Protein AF-A0A943S4F4-F1 (afdb_monomer)

Mean predicted aligned error: 6.02 Å

Solvent-accessible surface area (backbone atoms only — not comparable to full-atom values): 4808 Å² total; per-residue (Å²): 135,91,83,62,66,68,52,76,48,80,27,96,49,80,39,51,34,39,38,39,37,41,44,49,78,76,39,64,43,72,36,41,37,37,36,47,92,95,41,78,46,78,44,72,54,50,100,88,18,41,39,78,51,76,42,79,42,62,46,62,82,29,36,41,36,48,49,71,49,80,57,40,69,50,79,49,76,52,75,44,83,111

Secondary structure (DSSP, 8-state):
-----EEEE--SS-EEEEEEEEEEEEEEEEEEEEEETTEEEEE---TTSEEEEEEEE-SS-EEEEEEEEEEEEEEEEEEEE-

pLDDT: mean 84.05, std 15.6, range [35.47, 97.12]

Structure (mmCIF, N/CA/C/O backbone):
data_AF-A0A943S4F4-F1
#
_entry.id   AF-A0A943S4F4-F1
#
loop_
_atom_site.group_PDB
_atom_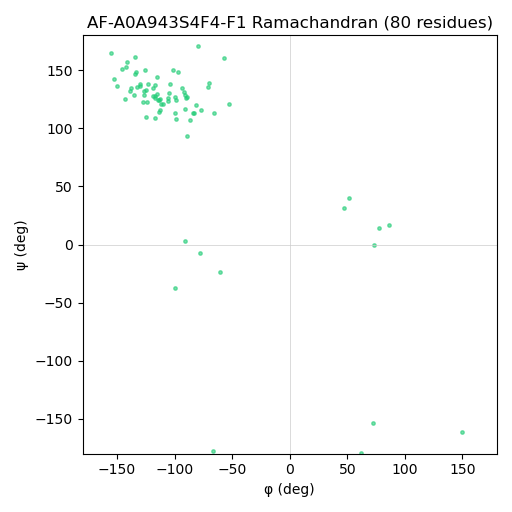site.id
_atom_site.type_symbol
_atom_site.label_atom_id
_atom_site.label_alt_id
_atom_site.label_comp_id
_atom_site.label_asym_id
_atom_site.label_entity_id
_atom_site.label_seq_id
_atom_site.pdbx_PDB_ins_code
_atom_site.Cartn_x
_atom_site.Cartn_y
_atom_site.Cartn_z
_atom_site.occupancy
_atom_site.B_iso_or_equiv
_atom_site.auth_seq_id
_atom_site.auth_comp_id
_atom_site.auth_asym_id
_atom_site.auth_atom_id
_atom_site.pdbx_PDB_model_num
ATOM 1 N N . MET A 1 1 ? -20.384 7.878 -3.415 1.00 35.47 1 MET A N 1
ATOM 2 C CA . MET A 1 1 ? -19.239 8.068 -4.330 1.00 35.47 1 MET A CA 1
ATOM 3 C C . MET A 1 1 ? -18.020 7.469 -3.641 1.00 35.47 1 MET A C 1
ATOM 5 O O . MET A 1 1 ? -17.671 7.964 -2.581 1.00 35.47 1 MET A O 1
ATOM 9 N N . LYS A 1 2 ? -17.479 6.338 -4.122 1.00 42.47 2 LYS A N 1
ATOM 10 C CA . LYS A 1 2 ? -16.279 5.714 -3.533 1.00 42.47 2 LYS A CA 1
ATOM 11 C C . LYS A 1 2 ? -15.050 6.423 -4.103 1.00 42.47 2 LYS A C 1
ATOM 13 O O . LYS A 1 2 ? -14.816 6.358 -5.306 1.00 42.47 2 LYS A O 1
ATOM 18 N N . THR A 1 3 ? -14.318 7.141 -3.265 1.00 42.72 3 THR A N 1
ATOM 19 C CA . THR A 1 3 ? -13.057 7.797 -3.623 1.00 42.72 3 THR A CA 1
ATOM 20 C C . THR A 1 3 ? -11.917 6.825 -3.335 1.00 42.72 3 THR A C 1
ATOM 22 O O . THR A 1 3 ? -11.713 6.436 -2.189 1.00 42.72 3 THR A O 1
ATOM 25 N N . TYR A 1 4 ? -11.197 6.408 -4.375 1.00 51.22 4 TYR A N 1
ATOM 26 C CA . TYR A 1 4 ? -10.035 5.529 -4.256 1.00 51.22 4 TYR A CA 1
ATOM 27 C C . TYR A 1 4 ? -8.765 6.387 -4.302 1.00 51.22 4 TYR A C 1
ATOM 29 O O . TYR A 1 4 ? -8.595 7.129 -5.273 1.00 51.22 4 TYR A O 1
ATOM 37 N N . PRO A 1 5 ? -7.865 6.320 -3.308 1.00 59.34 5 PRO A N 1
ATOM 38 C CA . PRO A 1 5 ? -6.546 6.913 -3.443 1.00 59.34 5 PRO A CA 1
ATOM 39 C C . PRO A 1 5 ? -5.794 6.139 -4.531 1.00 59.34 5 PRO A C 1
ATOM 41 O O . PRO A 1 5 ? -5.511 4.948 -4.391 1.00 59.34 5 PRO A O 1
ATOM 44 N N . LEU A 1 6 ? -5.529 6.819 -5.645 1.00 56.72 6 LEU A N 1
ATOM 45 C CA . LEU A 1 6 ? -4.816 6.285 -6.798 1.00 56.72 6 LEU A CA 1
ATOM 46 C C . LEU A 1 6 ? -3.471 6.998 -6.907 1.00 56.72 6 LEU A C 1
ATOM 48 O O . LEU A 1 6 ? -3.431 8.213 -7.094 1.00 56.72 6 LEU A O 1
ATOM 52 N N . LEU A 1 7 ? -2.381 6.237 -6.853 1.00 61.81 7 LEU A N 1
ATOM 53 C CA . LEU A 1 7 ? -1.095 6.691 -7.365 1.00 61.81 7 LEU A CA 1
ATOM 54 C C . LEU A 1 7 ? -0.889 6.078 -8.752 1.00 61.81 7 LEU A C 1
ATOM 56 O O . LEU A 1 7 ? -0.767 4.863 -8.913 1.00 61.81 7 LEU A O 1
ATOM 60 N N . SER A 1 8 ? -0.884 6.944 -9.763 1.00 57.47 8 SER A N 1
ATOM 61 C CA . SER A 1 8 ? -0.593 6.587 -11.150 1.00 57.47 8 SER A CA 1
ATOM 62 C C . SER A 1 8 ? 0.850 6.957 -11.473 1.00 57.47 8 SER A C 1
ATOM 64 O O . SER A 1 8 ? 1.251 8.107 -11.283 1.00 57.47 8 SER A O 1
ATOM 66 N N . CYS A 1 9 ? 1.621 6.000 -11.989 1.00 56.41 9 CYS A N 1
ATOM 67 C CA . CYS A 1 9 ? 2.955 6.251 -12.521 1.00 56.41 9 CYS A CA 1
ATOM 68 C C . CYS A 1 9 ? 2.979 5.912 -14.015 1.00 56.41 9 CYS A C 1
ATOM 70 O O . CYS A 1 9 ? 2.976 4.748 -14.414 1.00 56.41 9 CYS A O 1
ATOM 72 N N . ALA A 1 10 ? 3.058 6.941 -14.858 1.00 51.59 10 ALA A N 1
ATOM 73 C CA . ALA A 1 10 ? 3.431 6.785 -16.259 1.00 51.59 10 ALA A CA 1
ATOM 74 C C . ALA A 1 10 ? 4.964 6.841 -16.355 1.00 51.59 10 ALA A C 1
ATOM 76 O O . ALA A 1 10 ? 5.573 7.891 -16.148 1.00 51.59 10 ALA A O 1
ATOM 77 N N . ALA A 1 11 ? 5.603 5.698 -16.596 1.00 54.06 11 ALA A N 1
ATOM 78 C CA . ALA A 1 11 ? 7.050 5.600 -16.724 1.00 54.06 11 ALA A CA 1
ATOM 79 C C . ALA A 1 11 ? 7.428 5.246 -18.171 1.00 54.06 11 ALA A C 1
ATOM 81 O O . ALA A 1 11 ? 7.112 4.164 -18.648 1.00 54.06 11 ALA A O 1
ATOM 82 N N . GLU A 1 12 ? 8.122 6.143 -18.878 1.00 48.94 12 GLU A N 1
ATOM 83 C CA . GLU A 1 12 ? 8.715 5.847 -20.198 1.00 48.94 12 GLU A CA 1
ATOM 84 C C . GLU A 1 12 ? 10.025 5.034 -20.100 1.00 48.94 12 GLU A C 1
ATOM 86 O O . GLU A 1 12 ? 10.574 4.614 -21.114 1.00 48.94 12 GLU A O 1
ATOM 91 N N . ARG A 1 13 ? 10.551 4.817 -18.883 1.00 57.72 13 ARG A N 1
ATOM 92 C CA . ARG A 1 13 ? 11.799 4.086 -18.587 1.00 57.72 13 ARG A CA 1
ATOM 93 C C . ARG A 1 13 ? 11.639 3.247 -17.319 1.00 57.72 13 ARG A C 1
ATOM 95 O O . ARG A 1 13 ? 10.809 3.602 -16.483 1.00 57.72 13 ARG A O 1
ATOM 102 N N . ASP A 1 14 ? 12.452 2.199 -17.169 1.00 66.19 14 ASP A N 1
ATOM 103 C CA . ASP A 1 14 ? 12.513 1.374 -15.953 1.00 66.19 14 ASP A CA 1
ATOM 104 C C . ASP A 1 14 ? 12.731 2.271 -14.723 1.00 66.19 14 ASP A C 1
ATOM 106 O O . ASP A 1 14 ? 13.701 3.031 -14.657 1.00 66.19 14 ASP A O 1
ATOM 110 N N . LYS A 1 15 ? 11.798 2.220 -13.769 1.00 77.06 15 LYS A N 1
ATOM 111 C CA . LYS A 1 15 ? 11.840 3.007 -12.5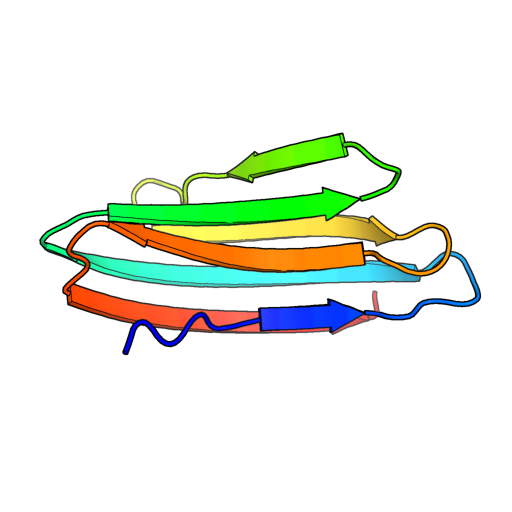30 1.00 77.06 15 LYS A CA 1
ATOM 112 C C . LYS A 1 15 ? 11.662 2.089 -11.334 1.00 77.06 15 LYS A C 1
ATOM 114 O O . LYS A 1 15 ? 10.642 1.407 -11.227 1.00 77.06 15 LYS A O 1
ATOM 119 N N . LEU A 1 16 ? 12.640 2.105 -10.432 1.00 87.19 16 LEU A N 1
ATOM 120 C CA . LEU A 1 16 ? 12.509 1.495 -9.119 1.00 87.19 16 LEU A CA 1
ATOM 121 C C . LEU A 1 16 ? 11.809 2.497 -8.200 1.00 87.19 16 LEU A C 1
ATOM 123 O O . LEU A 1 16 ? 12.330 3.578 -7.933 1.00 87.19 16 LEU A O 1
ATOM 127 N N . ILE A 1 17 ? 10.594 2.158 -7.780 1.00 88.38 17 ILE A N 1
ATOM 128 C CA . ILE A 1 17 ? 9.799 2.982 -6.872 1.00 88.38 17 ILE A CA 1
ATOM 129 C C . ILE A 1 17 ? 9.579 2.196 -5.594 1.00 88.38 17 ILE A C 1
ATOM 131 O O . ILE A 1 17 ? 9.056 1.080 -5.627 1.00 88.38 17 ILE A O 1
ATOM 135 N N . LYS A 1 18 ? 9.930 2.805 -4.468 1.00 92.62 18 LYS A N 1
ATOM 136 C CA . LYS A 1 18 ? 9.601 2.285 -3.150 1.00 92.62 18 LYS A CA 1
ATOM 137 C C . LYS A 1 18 ? 8.273 2.864 -2.703 1.00 92.62 18 LYS A C 1
ATOM 139 O O . LYS A 1 18 ? 8.069 4.076 -2.743 1.00 92.62 18 LYS A O 1
ATOM 144 N N . VAL A 1 19 ? 7.370 1.989 -2.283 1.00 92.88 19 VAL A N 1
ATOM 145 C CA . VAL A 1 19 ? 6.038 2.368 -1.816 1.00 92.88 19 VAL A CA 1
ATOM 146 C C . VAL A 1 19 ? 5.891 1.937 -0.380 1.00 92.88 19 VAL A C 1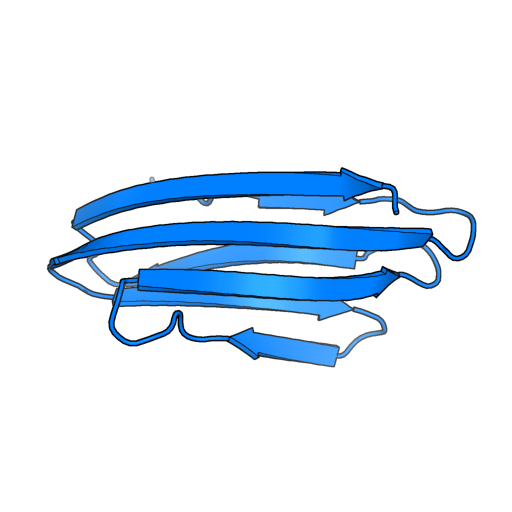
ATOM 148 O O . VAL A 1 19 ? 6.127 0.776 -0.048 1.00 92.88 19 VAL A O 1
ATOM 151 N N . LYS A 1 20 ? 5.484 2.889 0.454 1.00 95.38 20 LYS A N 1
ATOM 152 C CA . LYS A 1 20 ? 5.168 2.670 1.859 1.00 95.38 20 LYS A CA 1
ATOM 153 C C . LYS A 1 20 ? 3.711 3.018 2.078 1.00 95.38 20 LYS A C 1
ATOM 155 O O . LYS A 1 20 ? 3.244 4.058 1.612 1.00 95.38 20 LYS A O 1
ATOM 160 N N . ALA A 1 21 ? 2.995 2.173 2.800 1.00 95.31 21 ALA A N 1
ATOM 161 C CA . ALA A 1 21 ? 1.648 2.480 3.236 1.00 95.31 21 ALA A CA 1
ATOM 162 C C . ALA A 1 21 ? 1.455 2.136 4.711 1.00 95.31 21 ALA A C 1
ATOM 164 O O . ALA A 1 21 ? 2.051 1.199 5.238 1.00 95.31 21 ALA A O 1
ATOM 165 N N . TYR A 1 22 ? 0.603 2.918 5.359 1.00 96.88 22 TYR A N 1
ATOM 166 C CA . TYR A 1 22 ? 0.054 2.637 6.672 1.00 96.88 22 TYR A CA 1
ATOM 167 C C . TYR A 1 22 ? -1.468 2.659 6.567 1.00 96.88 22 TYR A C 1
ATOM 169 O O . TYR A 1 22 ? -2.053 3.652 6.127 1.00 96.88 22 TYR A O 1
ATOM 177 N N . ILE A 1 23 ? -2.099 1.553 6.944 1.00 95.81 23 ILE A N 1
ATOM 178 C CA . ILE A 1 23 ? -3.543 1.360 6.903 1.00 95.81 23 ILE A CA 1
ATOM 179 C C . ILE A 1 23 ? -3.998 0.958 8.298 1.00 95.81 23 ILE A C 1
ATOM 181 O O . ILE A 1 23 ? -3.756 -0.155 8.760 1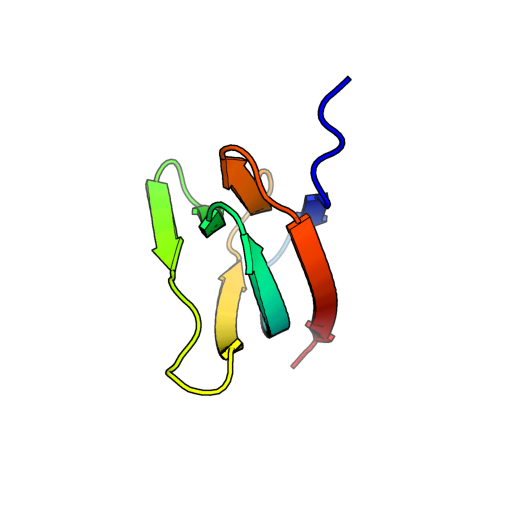.00 95.81 23 ILE A O 1
ATOM 185 N N . LYS A 1 24 ? -4.698 1.875 8.959 1.00 96.88 24 LYS A N 1
ATOM 186 C CA . LYS A 1 24 ? -5.381 1.613 10.219 1.00 96.88 24 LYS A CA 1
ATOM 187 C C . LYS A 1 24 ? -6.853 1.365 9.928 1.00 96.88 24 LYS A C 1
ATOM 189 O O . LYS A 1 24 ? -7.575 2.307 9.613 1.00 96.88 24 LYS A O 1
ATOM 194 N N . THR A 1 25 ? -7.289 0.118 10.052 1.00 95.31 25 THR A N 1
ATOM 195 C CA . THR A 1 25 ? -8.688 -0.275 9.838 1.00 95.31 25 THR A CA 1
ATOM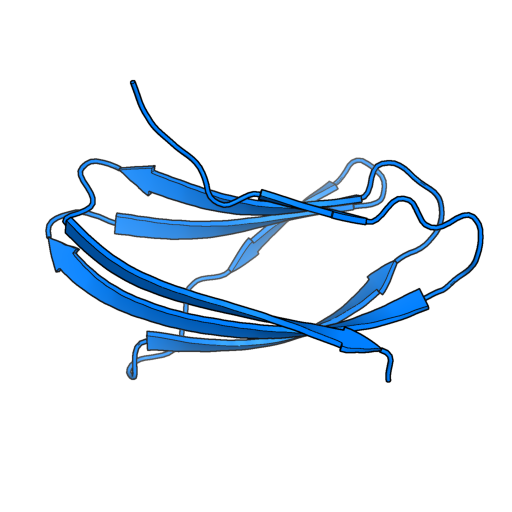 196 C C . THR A 1 25 ? -9.471 -0.194 11.143 1.00 95.31 25 THR A C 1
ATOM 198 O O . THR A 1 25 ? -9.089 -0.803 12.137 1.00 95.31 25 THR A O 1
ATOM 201 N N . GLU A 1 26 ? -10.582 0.535 11.135 1.00 96.50 26 GLU A N 1
ATOM 202 C CA . GLU A 1 26 ? -11.557 0.571 12.233 1.00 96.50 26 GLU A CA 1
ATOM 203 C C . GLU A 1 26 ? -12.754 -0.340 11.925 1.00 96.50 26 GLU A C 1
ATOM 205 O O . GLU A 1 26 ? -13.261 -1.026 12.808 1.00 96.50 26 GLU A O 1
ATOM 210 N N . SER A 1 27 ? -13.187 -0.393 10.662 1.00 96.81 27 SER A N 1
ATOM 211 C CA . SER A 1 27 ? -14.157 -1.377 10.164 1.00 96.81 27 SER A CA 1
ATOM 212 C C . SER A 1 27 ? -14.008 -1.607 8.656 1.00 96.81 27 SER A C 1
ATOM 214 O O . SER A 1 27 ? -13.356 -0.822 7.966 1.00 96.81 27 SER A O 1
ATOM 216 N N . GLY A 1 28 ? -14.606 -2.687 8.142 1.00 95.00 28 GLY A N 1
ATOM 217 C CA . GLY A 1 28 ? -14.493 -3.079 6.733 1.00 95.00 28 GLY A CA 1
ATOM 218 C C . GLY A 1 28 ? -13.111 -3.627 6.378 1.00 95.00 28 GLY A C 1
ATOM 219 O O . GLY A 1 28 ? -12.415 -4.172 7.233 1.00 95.00 28 GLY A O 1
ATOM 220 N N . SER A 1 29 ? -12.718 -3.503 5.112 1.00 93.62 29 SER A N 1
ATOM 221 C CA . SER A 1 29 ? -11.418 -3.961 4.621 1.00 93.62 29 SER A CA 1
ATOM 222 C C . SER A 1 29 ? -10.810 -3.013 3.588 1.00 93.62 29 SER A C 1
ATOM 224 O O . SER A 1 29 ? -11.507 -2.291 2.869 1.00 93.62 29 SER A O 1
ATOM 226 N N . ALA A 1 30 ? -9.480 -3.034 3.531 1.00 94.31 30 ALA A N 1
ATOM 227 C CA . ALA A 1 30 ? -8.669 -2.307 2.570 1.00 94.31 30 ALA A CA 1
ATOM 228 C C . ALA A 1 30 ? -7.575 -3.239 2.032 1.00 94.31 30 ALA A C 1
ATOM 230 O O . ALA A 1 30 ? -6.859 -3.860 2.817 1.00 94.31 30 ALA A O 1
ATOM 231 N N . VAL A 1 31 ? -7.441 -3.332 0.709 1.00 94.12 31 VAL A N 1
ATOM 232 C CA . VAL A 1 31 ? -6.419 -4.152 0.038 1.00 94.12 31 VAL A CA 1
ATOM 233 C C . VAL A 1 31 ? -5.618 -3.274 -0.908 1.00 94.12 31 VAL A C 1
ATOM 235 O O . VAL A 1 31 ? -6.187 -2.509 -1.685 1.00 94.12 31 VAL A O 1
ATOM 238 N N . ILE A 1 32 ? -4.293 -3.381 -0.870 1.00 94.06 32 ILE A N 1
ATOM 239 C CA . ILE A 1 32 ? -3.424 -2.666 -1.804 1.00 94.06 32 ILE A CA 1
ATOM 240 C C . ILE A 1 32 ? -3.389 -3.473 -3.098 1.00 94.06 32 ILE A C 1
ATOM 242 O O . ILE A 1 32 ? -2.963 -4.625 -3.106 1.00 94.06 32 ILE A O 1
ATOM 246 N N . ARG A 1 33 ? -3.824 -2.873 -4.205 1.00 92.69 33 ARG A N 1
ATOM 247 C CA . ARG A 1 33 ? -3.825 -3.497 -5.527 1.00 92.69 33 ARG A CA 1
ATOM 248 C C . ARG A 1 33 ? -2.850 -2.773 -6.448 1.00 92.69 33 ARG A C 1
ATOM 250 O O . ARG A 1 33 ? -2.965 -1.571 -6.685 1.00 92.69 33 ARG A O 1
ATOM 257 N N . LEU A 1 34 ? -1.916 -3.532 -7.004 1.00 89.12 34 LEU A N 1
ATOM 258 C CA . LEU A 1 34 ? -0.963 -3.095 -8.014 1.00 89.12 34 LEU A CA 1
ATOM 259 C C . LEU A 1 34 ? -1.377 -3.674 -9.362 1.00 89.12 34 LEU A C 1
ATOM 261 O O . LEU A 1 34 ? -1.490 -4.891 -9.502 1.00 89.12 34 LEU A O 1
ATOM 265 N N . ARG A 1 35 ? -1.526 -2.828 -10.380 1.00 86.69 35 ARG A N 1
ATOM 266 C CA . ARG A 1 35 ? -1.573 -3.295 -11.765 1.00 86.69 35 ARG A CA 1
ATOM 267 C C . ARG A 1 35 ? -0.270 -2.955 -12.459 1.00 86.69 35 ARG A C 1
ATOM 269 O O . ARG A 1 35 ? 0.106 -1.787 -12.528 1.00 86.69 35 ARG A O 1
ATOM 27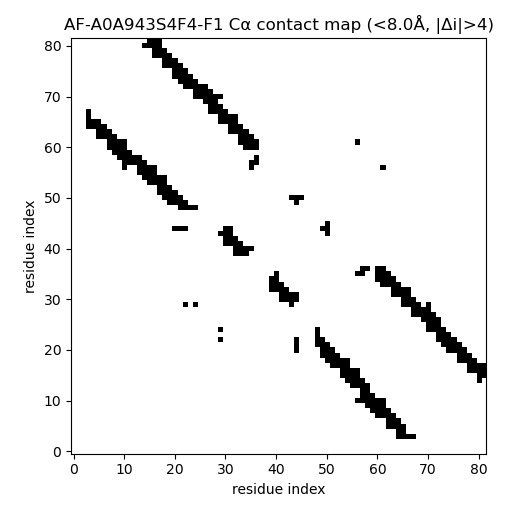6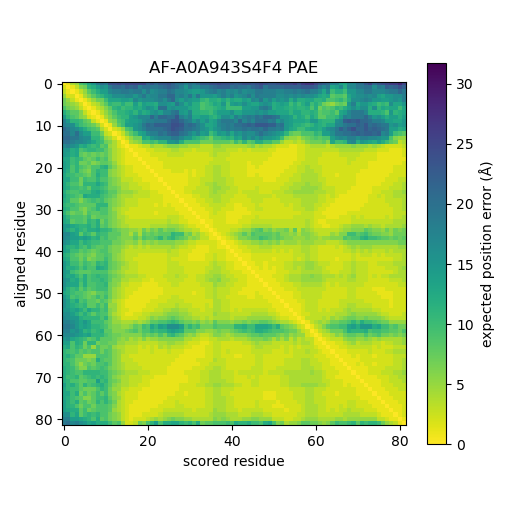 N N . MET A 1 36 ? 0.386 -3.980 -12.991 1.00 85.50 36 MET A N 1
ATOM 277 C CA . MET A 1 36 ? 1.632 -3.837 -13.731 1.00 85.50 36 MET A CA 1
ATOM 278 C C . MET A 1 36 ? 1.772 -4.921 -14.796 1.00 85.50 36 MET A C 1
ATOM 280 O O . MET A 1 36 ? 1.493 -6.091 -14.539 1.00 85.50 36 MET A O 1
ATOM 284 N N . ASN A 1 37 ? 2.215 -4.543 -16.000 1.00 75.81 37 ASN A N 1
ATOM 285 C CA . ASN A 1 37 ? 2.468 -5.471 -17.114 1.00 75.81 37 ASN A CA 1
ATOM 286 C C . ASN A 1 37 ? 1.282 -6.412 -17.424 1.00 75.81 37 ASN A C 1
ATOM 288 O O . ASN A 1 37 ? 1.459 -7.608 -17.647 1.00 75.81 37 ASN A O 1
ATOM 292 N N . GLY A 1 38 ? 0.051 -5.890 -17.364 1.00 78.88 38 GLY A N 1
ATOM 293 C CA . GLY A 1 38 ? -1.171 -6.676 -17.584 1.00 78.88 38 GLY A CA 1
ATOM 294 C C . GLY A 1 38 ? -1.547 -7.631 -16.444 1.00 78.88 38 GLY A C 1
ATOM 295 O O . GLY A 1 38 ? -2.581 -8.287 -16.530 1.00 78.88 38 GLY A O 1
ATOM 296 N N . LYS A 1 39 ? -0.758 -7.686 -15.366 1.00 84.75 39 LYS A N 1
ATOM 297 C CA . LYS A 1 39 ? -1.035 -8.475 -14.163 1.00 84.75 39 LYS A CA 1
ATOM 298 C C . LYS A 1 39 ? -1.569 -7.587 -13.049 1.00 84.75 39 LYS A C 1
ATOM 300 O O . LYS A 1 39 ? -1.230 -6.407 -12.961 1.00 84.75 39 LYS A O 1
ATOM 305 N N . VAL A 1 40 ? -2.394 -8.182 -12.197 1.00 88.94 40 VAL A N 1
ATOM 306 C CA . VAL A 1 40 ? -2.886 -7.573 -10.964 1.00 88.94 40 VAL A CA 1
ATOM 307 C C . VAL A 1 40 ? -2.290 -8.353 -9.799 1.00 88.94 40 VAL A C 1
ATOM 309 O O . VAL A 1 40 ? -2.405 -9.576 -9.764 1.00 88.94 40 VAL A O 1
ATOM 312 N N . LEU A 1 41 ? -1.626 -7.647 -8.890 1.00 90.62 41 LEU A N 1
ATOM 313 C CA . LEU A 1 41 ? -1.100 -8.176 -7.636 1.00 90.62 41 LEU A CA 1
ATOM 314 C C . LEU A 1 41 ? -1.837 -7.509 -6.478 1.00 90.62 41 LEU A C 1
ATOM 316 O O . LEU A 1 41 ? -2.173 -6.324 -6.551 1.00 90.62 41 LEU A O 1
ATOM 320 N N . GLU A 1 42 ? -2.073 -8.268 -5.418 1.00 94.00 42 GLU A N 1
ATOM 321 C CA . GLU A 1 42 ? -2.760 -7.802 -4.219 1.00 94.00 42 GLU A CA 1
ATOM 322 C C . GLU A 1 42 ? -1.875 -8.017 -3.000 1.00 94.00 42 GLU A C 1
ATOM 324 O O . GLU A 1 42 ? -1.229 -9.055 -2.860 1.00 94.00 42 GLU A O 1
ATOM 329 N N . TYR A 1 43 ? -1.855 -7.019 -2.126 1.00 93.88 43 TYR A N 1
ATOM 330 C CA . TYR A 1 43 ? -1.077 -7.015 -0.903 1.00 93.88 43 TYR A CA 1
ATOM 331 C C . TYR A 1 43 ? -1.973 -6.626 0.265 1.00 93.88 43 TYR A C 1
ATOM 333 O O . TYR A 1 43 ? -2.779 -5.694 0.182 1.00 93.88 43 TYR A O 1
ATOM 341 N N . THR A 1 44 ? -1.794 -7.341 1.370 1.00 92.12 44 THR A N 1
ATOM 342 C CA . THR A 1 44 ? -2.357 -6.967 2.666 1.00 92.12 44 THR A CA 1
ATOM 343 C C . THR A 1 44 ? -1.223 -6.388 3.509 1.00 92.12 44 THR A C 1
ATOM 345 O O . THR A 1 44 ? -0.115 -6.929 3.451 1.00 92.12 44 THR A O 1
ATOM 348 N N . PRO A 1 45 ? -1.455 -5.294 4.253 1.00 91.00 45 PRO A N 1
ATOM 349 C CA . PRO A 1 45 ? -0.496 -4.820 5.240 1.00 91.00 45 PRO A CA 1
ATOM 350 C C . PRO A 1 45 ? -0.166 -5.901 6.278 1.00 91.00 45 PRO A C 1
ATOM 352 O O . PRO A 1 45 ? -0.925 -6.852 6.468 1.00 91.00 45 PRO A O 1
ATOM 355 N N . ASP A 1 46 ? 0.961 -5.743 6.960 1.00 93.81 46 ASP A N 1
ATOM 356 C CA . ASP A 1 46 ? 1.330 -6.583 8.093 1.00 93.81 46 ASP A CA 1
ATOM 357 C C . ASP A 1 46 ? 0.395 -6.383 9.306 1.00 93.81 46 ASP A C 1
ATOM 359 O O . ASP A 1 46 ? -0.581 -5.628 9.265 1.00 93.81 46 ASP A O 1
ATOM 363 N N . ALA A 1 47 ? 0.694 -7.077 10.408 1.00 92.12 47 ALA A N 1
ATOM 364 C CA . ALA A 1 47 ? -0.103 -7.017 11.633 1.00 92.12 47 ALA A CA 1
ATOM 365 C C . ALA A 1 47 ? -0.180 -5.609 12.259 1.00 92.12 47 ALA A C 1
ATOM 367 O O . ALA A 1 47 ? -1.146 -5.315 12.961 1.00 92.12 47 ALA A O 1
ATOM 368 N N . ASP A 1 48 ? 0.791 -4.734 11.976 1.00 95.06 48 ASP A N 1
ATOM 369 C CA . ASP A 1 48 ? 0.814 -3.343 12.436 1.00 95.06 48 ASP A CA 1
ATOM 370 C C . ASP A 1 48 ? 0.136 -2.390 11.436 1.00 95.06 48 ASP A C 1
ATOM 372 O O . ASP A 1 48 ? 0.132 -1.173 11.637 1.00 95.06 48 ASP A O 1
ATOM 376 N N . GLY A 1 49 ? -0.430 -2.910 10.344 1.00 94.38 49 GLY A N 1
ATOM 377 C CA . GLY A 1 49 ? -1.041 -2.111 9.289 1.00 94.38 49 GLY A CA 1
ATOM 378 C C . GLY A 1 49 ? -0.023 -1.473 8.344 1.00 94.38 49 GLY A C 1
ATOM 379 O O . GLY A 1 49 ? -0.382 -0.558 7.602 1.00 94.38 49 GLY A O 1
ATOM 380 N N . ARG A 1 50 ? 1.242 -1.906 8.353 1.00 96.69 50 ARG A N 1
ATOM 381 C CA . ARG A 1 50 ? 2.297 -1.355 7.495 1.00 96.69 50 ARG A CA 1
ATOM 382 C C . ARG A 1 50 ? 2.499 -2.192 6.242 1.00 96.69 50 ARG A C 1
ATOM 384 O O . ARG A 1 50 ? 2.332 -3.405 6.219 1.00 96.69 50 ARG A O 1
ATOM 391 N N . PHE A 1 51 ? 2.883 -1.517 5.174 1.00 95.44 51 PHE A N 1
ATOM 392 C CA . PHE A 1 51 ? 3.275 -2.128 3.919 1.00 95.44 51 PHE A CA 1
ATOM 393 C C . PHE A 1 51 ? 4.496 -1.397 3.382 1.00 95.44 51 PHE A C 1
ATOM 395 O O . PHE A 1 51 ? 4.520 -0.166 3.358 1.00 95.44 51 PHE A O 1
ATOM 402 N N . GLU A 1 52 ? 5.486 -2.152 2.923 1.00 95.88 52 GLU A N 1
ATOM 403 C CA . GLU A 1 52 ? 6.656 -1.622 2.239 1.00 95.88 52 GLU A CA 1
ATOM 404 C C . GLU A 1 52 ? 7.066 -2.585 1.127 1.00 95.88 52 GLU A C 1
ATOM 406 O O . GLU A 1 52 ? 7.277 -3.773 1.372 1.00 95.88 52 GLU A O 1
ATOM 411 N N . HIS A 1 53 ? 7.168 -2.082 -0.101 1.00 93.00 53 HIS A N 1
ATOM 412 C CA . HIS A 1 53 ? 7.656 -2.871 -1.227 1.00 93.00 53 HIS A CA 1
ATOM 413 C C . HIS A 1 53 ? 8.291 -1.973 -2.287 1.00 93.00 53 HIS A C 1
ATOM 415 O O . HIS A 1 53 ? 7.807 -0.877 -2.578 1.00 93.00 53 HIS A O 1
ATOM 421 N N . GLU A 1 54 ? 9.371 -2.460 -2.891 1.00 92.19 54 GLU A N 1
ATOM 422 C CA . GLU A 1 54 ? 9.966 -1.868 -4.086 1.00 92.19 54 GLU A CA 1
ATOM 423 C C . GLU A 1 54 ? 9.398 -2.504 -5.354 1.00 92.19 54 GLU A C 1
ATOM 425 O O . GLU A 1 54 ? 9.346 -3.729 -5.483 1.00 92.19 54 GLU A O 1
ATOM 430 N N . PHE A 1 55 ? 8.988 -1.669 -6.301 1.00 87.62 55 PHE A N 1
ATOM 431 C CA . PHE A 1 55 ? 8.445 -2.089 -7.583 1.00 87.62 55 PHE A CA 1
ATOM 432 C C . PHE A 1 55 ? 9.340 -1.610 -8.711 1.00 87.62 55 PHE A C 1
ATOM 434 O O . PHE A 1 55 ? 9.642 -0.422 -8.821 1.00 87.62 55 PHE A O 1
ATOM 441 N N . ASN A 1 56 ? 9.725 -2.539 -9.583 1.00 86.12 56 ASN A N 1
ATOM 442 C CA . ASN A 1 56 ? 10.375 -2.205 -10.840 1.00 86.12 56 ASN A CA 1
ATOM 443 C C . ASN A 1 56 ? 9.304 -2.002 -11.916 1.00 86.12 56 ASN A C 1
ATOM 445 O O . ASN A 1 56 ? 8.846 -2.957 -12.550 1.00 86.12 56 ASN A O 1
ATOM 449 N N . PHE A 1 57 ? 8.886 -0.751 -12.086 1.00 81.69 57 PHE A N 1
ATOM 450 C CA . PHE A 1 57 ? 7.920 -0.375 -13.101 1.00 81.69 57 PHE A CA 1
ATOM 451 C C . PHE A 1 57 ? 8.582 -0.318 -14.469 1.00 81.69 57 PHE A C 1
ATOM 453 O O . PHE A 1 57 ? 9.436 0.531 -14.724 1.00 81.69 57 PHE A O 1
ATOM 460 N N . LYS A 1 58 ? 8.134 -1.206 -15.357 1.00 74.06 58 LYS A N 1
ATOM 461 C CA . LYS A 1 58 ? 8.518 -1.229 -16.768 1.00 74.06 58 LYS A CA 1
ATOM 462 C C . LYS A 1 58 ? 7.353 -0.686 -17.591 1.00 74.06 58 LYS A C 1
ATOM 464 O O . LYS A 1 58 ? 6.222 -1.143 -17.419 1.00 74.06 58 LYS A O 1
ATOM 469 N N . ASN A 1 59 ? 7.632 0.259 -18.486 1.00 73.56 59 ASN A N 1
ATOM 470 C CA . ASN A 1 59 ? 6.657 0.901 -19.379 1.00 73.56 59 ASN A CA 1
ATOM 471 C C . ASN A 1 59 ? 5.531 1.688 -18.662 1.00 73.56 59 ASN A C 1
ATOM 473 O O . ASN A 1 59 ? 5.483 1.808 -17.437 1.00 73.56 59 ASN A O 1
ATOM 477 N N . GLY A 1 60 ? 4.624 2.277 -19.447 1.00 71.94 60 GLY A N 1
ATOM 478 C CA . GLY A 1 60 ? 3.454 3.002 -18.945 1.00 71.94 60 GLY A CA 1
ATOM 479 C C . GLY A 1 60 ? 2.293 2.088 -18.533 1.00 71.94 60 GLY A C 1
ATOM 480 O O . GLY A 1 60 ? 2.287 0.891 -18.811 1.00 71.94 60 GLY A O 1
ATOM 481 N N . GLY A 1 61 ? 1.271 2.670 -17.896 1.00 76.31 61 GLY A N 1
ATOM 482 C CA . GLY A 1 61 ? 0.035 1.960 -17.529 1.00 76.31 61 GLY A CA 1
ATOM 483 C C . GLY A 1 61 ? 0.086 1.223 -16.188 1.00 76.31 61 GLY A C 1
ATOM 484 O O . GLY A 1 61 ? -0.766 0.373 -15.925 1.00 76.31 61 GLY A O 1
ATOM 485 N N . ASN A 1 62 ? 1.063 1.553 -15.345 1.00 83.31 62 ASN A N 1
ATOM 486 C CA . ASN A 1 62 ? 1.198 0.989 -14.013 1.00 83.31 62 ASN A CA 1
ATOM 487 C C . ASN A 1 62 ? 0.506 1.880 -12.972 1.00 83.31 62 ASN A C 1
ATOM 489 O O . ASN A 1 62 ? 0.673 3.102 -12.978 1.00 83.31 62 ASN A O 1
ATOM 493 N N . TYR A 1 63 ? -0.255 1.278 -12.061 1.00 83.94 63 TYR A N 1
ATOM 494 C CA . TYR A 1 63 ? -0.876 2.014 -10.961 1.00 83.94 63 TYR A CA 1
ATOM 495 C C . TYR A 1 63 ? -0.957 1.189 -9.685 1.00 83.94 63 TYR A C 1
ATOM 497 O O . TYR A 1 63 ? -1.091 -0.037 -9.718 1.00 83.94 63 TYR A O 1
ATOM 505 N N . ILE A 1 64 ? -0.920 1.904 -8.564 1.00 88.50 64 ILE A N 1
ATOM 506 C CA . ILE A 1 64 ? -1.185 1.379 -7.229 1.00 88.50 64 ILE A CA 1
ATOM 507 C C . ILE A 1 64 ? -2.440 2.058 -6.712 1.00 88.50 64 ILE A C 1
ATOM 509 O O . ILE A 1 64 ? -2.567 3.284 -6.746 1.00 88.50 64 ILE A O 1
ATOM 513 N N . MET A 1 65 ? -3.372 1.249 -6.235 1.00 90.62 65 MET A N 1
ATOM 514 C CA . MET A 1 65 ? -4.614 1.705 -5.636 1.00 90.62 65 MET A CA 1
ATOM 515 C C . MET A 1 65 ? -4.884 0.951 -4.343 1.00 90.62 65 MET A C 1
ATOM 517 O O . MET A 1 65 ? -4.352 -0.135 -4.125 1.00 90.62 65 MET A O 1
ATOM 521 N N . ILE A 1 66 ? -5.757 1.509 -3.513 1.00 92.38 66 ILE A N 1
ATOM 522 C CA . ILE A 1 66 ? -6.311 0.797 -2.364 1.00 92.38 66 ILE A CA 1
ATOM 523 C C . ILE A 1 66 ? -7.783 0.529 -2.651 1.00 92.38 66 ILE A C 1
ATOM 525 O O . ILE A 1 66 ? -8.544 1.456 -2.930 1.00 92.38 66 ILE A O 1
ATOM 529 N N . ASP A 1 67 ? -8.155 -0.747 -2.644 1.00 93.12 67 ASP A N 1
ATOM 530 C CA . ASP A 1 67 ? -9.526 -1.207 -2.819 1.00 93.12 67 ASP A CA 1
ATOM 531 C C . ASP A 1 67 ? -10.211 -1.292 -1.454 1.00 93.12 67 ASP A C 1
ATOM 533 O O . ASP A 1 67 ? -9.684 -1.910 -0.530 1.00 93.12 67 ASP A O 1
ATOM 537 N N . PHE A 1 68 ? -11.371 -0.650 -1.336 1.00 94.12 68 PHE A N 1
ATOM 538 C CA . PHE A 1 68 ? -12.121 -0.525 -0.090 1.00 94.12 68 PHE A CA 1
ATOM 539 C C . PHE A 1 68 ? -13.463 -1.260 -0.172 1.00 94.12 68 PHE A C 1
ATOM 541 O O . PHE A 1 68 ? -14.332 -0.919 -0.995 1.00 94.12 68 PHE A O 1
ATOM 548 N N . ASP A 1 69 ? -13.696 -2.171 0.775 1.00 94.62 69 ASP A N 1
ATOM 549 C CA . ASP A 1 69 ? -15.027 -2.708 1.066 1.00 94.62 69 ASP A CA 1
ATOM 550 C C . ASP A 1 69 ? -15.491 -2.274 2.455 1.00 94.62 69 ASP A C 1
ATOM 552 O O . ASP A 1 69 ? -14.913 -2.650 3.472 1.00 94.62 69 ASP A O 1
ATOM 556 N N . ARG A 1 70 ? -16.545 -1.446 2.486 1.00 96.19 70 ARG A N 1
ATOM 557 C CA . ARG A 1 70 ? -17.159 -0.907 3.715 1.00 96.19 70 ARG A CA 1
ATOM 558 C C . ARG A 1 70 ? -16.141 -0.346 4.725 1.00 96.19 70 ARG A C 1
ATOM 560 O O . ARG A 1 70 ? -16.367 -0.403 5.928 1.00 96.19 70 ARG A O 1
ATOM 567 N N . PHE A 1 71 ? -15.030 0.190 4.220 1.00 95.75 71 PHE A N 1
ATOM 568 C CA . PHE A 1 71 ? -13.897 0.627 5.025 1.00 95.75 71 PHE A CA 1
ATOM 569 C C . PHE A 1 71 ? -14.203 1.895 5.825 1.00 95.75 71 PHE A C 1
ATOM 571 O O . PHE A 1 71 ? -14.708 2.875 5.277 1.00 95.75 71 PHE A O 1
ATOM 578 N N . THR A 1 72 ? -13.805 1.885 7.094 1.00 97.12 72 THR A N 1
ATOM 579 C CA . THR A 1 72 ? -13.615 3.075 7.928 1.00 97.12 72 THR A CA 1
ATOM 580 C C . THR A 1 72 ? -12.244 2.979 8.579 1.00 97.12 72 THR A C 1
ATOM 582 O O . THR A 1 72 ? -11.867 1.909 9.059 1.00 97.12 72 THR A O 1
ATOM 585 N N . GLY A 1 73 ? -11.501 4.081 8.596 1.00 95.81 73 GLY A N 1
ATOM 586 C CA . GLY A 1 73 ? -10.168 4.140 9.179 1.00 95.81 73 GLY A CA 1
ATOM 587 C C . GLY A 1 73 ? -9.269 5.150 8.474 1.00 95.81 73 GLY A C 1
ATOM 588 O O . GLY A 1 73 ? -9.743 6.027 7.749 1.00 95.81 73 GLY A O 1
ATOM 589 N N . THR A 1 74 ? -7.960 5.000 8.661 1.00 96.56 74 THR A N 1
ATOM 590 C CA . THR A 1 74 ? -6.944 5.916 8.128 1.00 96.56 74 THR A CA 1
ATOM 591 C C . THR A 1 74 ? -6.037 5.202 7.145 1.00 96.56 74 THR A C 1
ATOM 593 O O . THR A 1 74 ? -5.566 4.098 7.406 1.00 96.56 74 THR A O 1
ATOM 596 N N . VAL A 1 75 ? -5.746 5.874 6.035 1.00 95.69 75 VAL A N 1
ATOM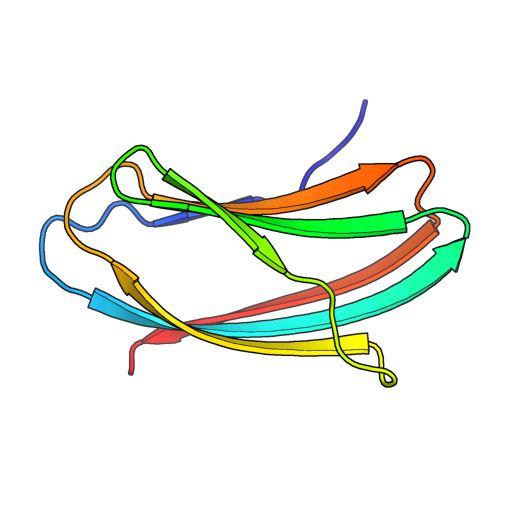 597 C CA . VAL A 1 75 ? -4.792 5.421 5.026 1.00 95.69 75 VAL A CA 1
ATOM 598 C C . VAL A 1 75 ? -3.778 6.523 4.768 1.00 95.69 75 VAL A C 1
ATOM 600 O O . VAL A 1 75 ? -4.144 7.659 4.473 1.00 95.69 75 VAL A O 1
ATOM 603 N N . GLN A 1 76 ? -2.501 6.171 4.839 1.00 95.69 76 GLN A N 1
ATOM 604 C CA . GLN A 1 76 ? -1.385 7.011 4.426 1.00 95.69 76 GLN A CA 1
ATOM 605 C C . GLN A 1 76 ? -0.535 6.216 3.445 1.00 95.69 76 GLN A C 1
ATOM 607 O O . GLN A 1 76 ? -0.215 5.060 3.707 1.00 95.69 76 GLN A O 1
ATOM 612 N N . MET A 1 77 ? -0.177 6.818 2.315 1.00 93.38 77 MET A N 1
ATOM 613 C CA . MET A 1 77 ? 0.651 6.172 1.302 1.00 93.38 77 MET A CA 1
ATOM 614 C C . MET A 1 77 ? 1.667 7.170 0.765 1.00 93.38 77 MET A C 1
ATOM 616 O O . MET A 1 77 ? 1.313 8.301 0.429 1.00 93.38 77 MET A O 1
ATOM 620 N N . THR A 1 78 ? 2.922 6.747 0.688 1.00 92.69 78 THR A N 1
ATOM 621 C CA . THR A 1 78 ? 4.011 7.505 0.082 1.00 92.69 78 THR A CA 1
ATOM 622 C C . THR A 1 78 ? 4.693 6.658 -0.981 1.00 92.69 78 THR A C 1
ATOM 624 O O . THR A 1 78 ? 4.726 5.428 -0.909 1.00 92.69 78 THR A O 1
ATOM 627 N N . ALA A 1 79 ? 5.222 7.336 -1.992 1.00 89.62 79 ALA A N 1
ATOM 628 C CA . ALA A 1 79 ? 6.041 6.732 -3.024 1.00 89.62 79 ALA A CA 1
ATOM 629 C C . ALA A 1 79 ? 7.287 7.593 -3.212 1.00 89.62 79 ALA A C 1
ATOM 631 O O . ALA A 1 79 ? 7.190 8.820 -3.266 1.00 89.62 79 ALA A O 1
ATOM 632 N N . GLU A 1 80 ? 8.441 6.947 -3.310 1.00 89.00 80 GLU A N 1
ATOM 633 C CA . GLU A 1 80 ? 9.729 7.603 -3.513 1.00 89.00 80 GLU A CA 1
ATOM 634 C C . GLU A 1 80 ? 10.536 6.886 -4.599 1.00 89.00 80 GLU A C 1
ATOM 636 O O . GLU A 1 80 ? 10.430 5.669 -4.777 1.00 89.00 80 GLU A O 1
ATOM 641 N N . TYR A 1 81 ? 11.316 7.663 -5.351 1.00 86.75 81 TYR A N 1
ATOM 642 C CA . TYR A 1 81 ? 12.339 7.112 -6.235 1.00 86.75 81 TYR A CA 1
ATOM 643 C C . TYR A 1 81 ? 13.472 6.537 -5.389 1.00 86.75 81 TYR A C 1
ATOM 645 O O . TYR A 1 81 ? 13.863 7.161 -4.400 1.00 86.75 81 TYR A O 1
ATOM 653 N N . VAL A 1 82 ? 13.982 5.377 -5.802 1.00 83.19 82 VAL A N 1
ATOM 654 C CA . VAL A 1 82 ? 15.171 4.738 -5.220 1.00 83.19 82 VAL A CA 1
ATOM 655 C C . VAL A 1 82 ? 16.388 5.014 -6.090 1.00 83.19 82 VAL A C 1
ATOM 657 O O . VAL A 1 82 ? 16.242 4.934 -7.333 1.00 83.19 82 VAL A O 1
#

Sequence (82 aa):
MKTYPLLSCAAERDKLIKVKAYIKTESGSAVIRLRMNGKVLEYTPDADGRFEHEFNFKNGGNYIMIDFDRFTGTVQMTAEYV

Nearest PDB structures (foldseek):
  2o8o-assembly1_A  TM=6.672E-01  e=3.942E-02  Hathewaya histolytica
  3afg-assembly2_B  TM=5.963E-01  e=7.815E-02  Thermococcus kodakarensis
  5iku-assembly1_A  TM=6.666E-01  e=3.411E-01  Hathewaya histolytica
  3vhr-assembly1_A-2  TM=3.830E-01  e=4.211E-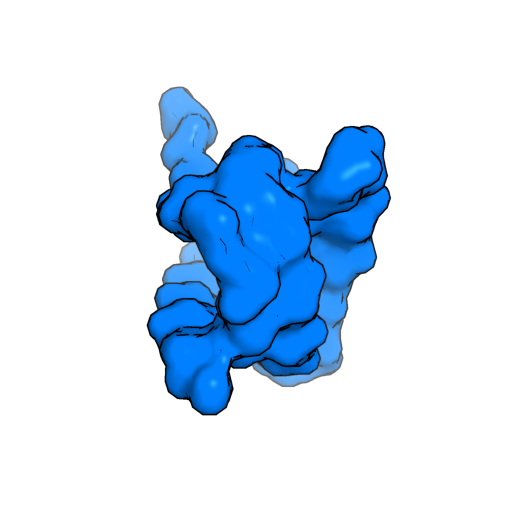01  Staphylococcus aureus subsp. aureus Mu50
  1yi9-assembly1_A  TM=3.941E-01  e=2.521E+00  Rattus norvegicus

Radius of gyration: 12.86 Å; Cα contacts (8 Å, |Δi|>4): 190; chains: 1; bounding box: 34×16×33 Å

Foldseek 3Di:
DDDKDKDFDADPAWFWKKKKKAWDWPDFDKWKWKDAPNDIDIDAAPPRRIDIDIDGGDHHDIMIIIDTDVTDTDMDMDMDTD